Protein AF-A0A9D4CN42-F1 (afdb_monomer_lite)

Organism: Dreissena polymorpha (NCBI:txid45954)

pLDDT: mean 87.23, std 6.82, range [58.06, 93.38]

Structure (mmCIF, N/CA/C/O backbone):
data_AF-A0A9D4CN42-F1
#
_entry.id   AF-A0A9D4CN42-F1
#
loop_
_atom_site.group_PDB
_atom_site.id
_atom_site.type_symbol
_atom_site.label_atom_id
_atom_site.label_alt_id
_atom_site.label_comp_id
_atom_site.label_asym_id
_atom_site.label_entity_id
_atom_site.label_seq_id
_atom_site.pdbx_PDB_ins_code
_atom_site.Cartn_x
_atom_site.Cartn_y
_atom_site.Cartn_z
_atom_site.occupancy
_atom_site.B_iso_or_equiv
_atom_site.auth_seq_id
_atom_site.auth_comp_id
_atom_site.auth_asym_id
_atom_site.auth_atom_id
_atom_site.pdbx_PDB_model_num
ATOM 1 N N . MET A 1 1 ? -8.746 3.837 -20.705 1.00 58.06 1 MET A N 1
ATOM 2 C CA . MET A 1 1 ? -9.055 3.044 -19.489 1.00 58.06 1 MET A CA 1
ATOM 3 C C . MET A 1 1 ? -8.205 3.483 -18.301 1.00 58.06 1 MET A C 1
ATOM 5 O O . MET A 1 1 ? -8.761 3.634 -17.222 1.00 58.06 1 MET A O 1
ATOM 9 N N . GLU A 1 2 ? -6.920 3.780 -18.505 1.00 62.19 2 GLU A N 1
ATOM 10 C CA . GLU A 1 2 ? -5.983 4.267 -17.474 1.00 62.19 2 GLU A CA 1
ATOM 11 C C . GLU A 1 2 ? -6.479 5.503 -16.706 1.00 62.19 2 GLU A C 1
ATOM 13 O O . GLU A 1 2 ? -6.432 5.511 -15.479 1.00 62.19 2 GLU A O 1
ATOM 18 N N . ASN A 1 3 ? -7.087 6.481 -17.388 1.00 76.69 3 ASN A N 1
ATOM 19 C CA . ASN A 1 3 ? -7.611 7.689 -16.734 1.00 76.69 3 ASN A CA 1
ATOM 20 C C . ASN A 1 3 ? -8.647 7.401 -15.634 1.00 76.69 3 ASN A C 1
ATOM 22 O O . ASN A 1 3 ? -8.679 8.108 -14.635 1.00 76.69 3 ASN A O 1
ATOM 26 N N . LYS A 1 4 ? -9.459 6.339 -15.767 1.00 84.00 4 LYS A N 1
ATOM 27 C CA . LYS A 1 4 ? -10.448 5.971 -14.736 1.00 84.00 4 LYS A CA 1
ATOM 28 C C . LYS A 1 4 ? -9.792 5.368 -13.492 1.00 84.00 4 LYS A C 1
ATOM 30 O O . LYS A 1 4 ? -10.308 5.536 -12.394 1.00 84.00 4 LYS A O 1
ATOM 35 N N . ILE A 1 5 ? -8.680 4.654 -13.662 1.00 84.06 5 ILE A N 1
ATOM 36 C CA . ILE A 1 5 ? -7.928 4.048 -12.554 1.00 84.06 5 ILE A CA 1
ATOM 37 C C . ILE A 1 5 ? -7.216 5.145 -11.769 1.00 84.06 5 ILE A C 1
ATOM 39 O O . ILE A 1 5 ? -7.333 5.199 -10.549 1.00 84.06 5 ILE A O 1
ATOM 43 N N . VAL A 1 6 ? -6.543 6.053 -12.482 1.00 85.94 6 VAL A N 1
ATOM 44 C CA . VAL A 1 6 ? -5.855 7.198 -11.877 1.00 85.94 6 VAL A CA 1
ATOM 45 C C . VAL A 1 6 ? -6.848 8.098 -11.147 1.00 85.94 6 VAL A C 1
ATOM 47 O O . VAL A 1 6 ? -6.589 8.485 -10.014 1.00 85.94 6 VAL A O 1
ATOM 50 N N . GLN A 1 7 ? -8.010 8.371 -11.746 1.00 88.19 7 GLN A N 1
ATOM 51 C CA . GLN A 1 7 ? -9.047 9.174 -11.104 1.00 88.19 7 GLN A CA 1
ATOM 52 C C . GLN A 1 7 ? -9.534 8.544 -9.790 1.00 88.19 7 GLN A C 1
ATOM 54 O O . GLN A 1 7 ? -9.535 9.215 -8.763 1.00 88.19 7 GLN A O 1
ATOM 59 N N . ARG A 1 8 ? -9.858 7.244 -9.793 1.00 89.25 8 ARG A N 1
ATOM 60 C CA . ARG A 1 8 ? -10.267 6.525 -8.572 1.00 89.25 8 ARG A CA 1
ATOM 61 C C . ARG A 1 8 ? -9.185 6.524 -7.498 1.00 89.25 8 ARG A C 1
ATOM 63 O O . ARG A 1 8 ? -9.490 6.660 -6.320 1.00 89.25 8 ARG A O 1
ATOM 70 N N . PHE A 1 9 ? -7.927 6.362 -7.903 1.00 90.31 9 PHE A N 1
ATOM 71 C CA . PHE A 1 9 ? -6.793 6.431 -6.989 1.00 90.31 9 PHE A CA 1
ATOM 72 C C . PHE A 1 9 ? -6.691 7.813 -6.330 1.00 90.31 9 PHE A C 1
ATOM 74 O O . PHE A 1 9 ? -6.591 7.895 -5.110 1.00 90.31 9 PHE A O 1
ATOM 81 N N . VAL A 1 10 ? -6.778 8.892 -7.113 1.00 89.88 10 VAL A N 1
ATOM 82 C CA . VAL A 1 10 ? -6.728 10.269 -6.597 1.00 89.88 10 VAL A CA 1
ATOM 83 C C . VAL A 1 10 ? -7.898 10.555 -5.654 1.00 89.88 10 VAL A C 1
ATOM 85 O O . VAL A 1 10 ? -7.690 11.120 -4.584 1.00 89.88 10 VAL A O 1
ATOM 88 N N . GLU A 1 11 ? -9.111 10.134 -6.015 1.00 91.50 11 GLU A N 1
ATOM 89 C CA . GLU A 1 11 ? -10.298 10.265 -5.162 1.00 91.50 11 GLU A CA 1
ATOM 90 C C . GLU A 1 11 ? -10.093 9.554 -3.815 1.00 91.50 11 GLU A C 1
ATOM 92 O O . GLU A 1 11 ? -10.289 10.168 -2.767 1.00 91.50 11 GLU A O 1
ATOM 97 N N . LYS A 1 12 ? -9.606 8.305 -3.823 1.00 89.31 12 LYS A N 1
ATOM 98 C CA . LYS A 1 12 ? -9.384 7.533 -2.592 1.00 89.31 12 LYS A CA 1
ATOM 99 C C . LYS A 1 12 ? -8.259 8.101 -1.723 1.00 89.31 12 LYS A C 1
ATOM 101 O O . LYS A 1 12 ? -8.375 8.112 -0.502 1.00 89.31 12 LYS A O 1
ATOM 106 N N . VAL A 1 13 ? -7.182 8.594 -2.333 1.00 90.56 13 VAL A N 1
ATOM 107 C CA . VAL A 1 13 ? -6.086 9.260 -1.611 1.00 90.56 13 VAL A CA 1
ATOM 108 C C . VAL A 1 13 ? -6.581 10.530 -0.920 1.00 90.56 13 VAL A C 1
ATOM 110 O O . VAL A 1 13 ? -6.242 10.750 0.237 1.00 90.56 13 VAL A O 1
ATOM 113 N N . ASN A 1 14 ? -7.420 11.327 -1.587 1.00 89.94 14 ASN A N 1
ATOM 114 C CA . ASN A 1 14 ? -8.015 12.526 -0.990 1.00 89.94 14 ASN A CA 1
ATOM 115 C C . ASN A 1 14 ? -9.027 12.211 0.124 1.00 89.94 14 ASN A C 1
ATOM 117 O O . ASN A 1 14 ? -9.218 13.033 1.012 1.00 89.94 14 ASN A O 1
ATOM 121 N N . GLU A 1 15 ? -9.676 11.047 0.078 1.00 90.25 15 GLU A N 1
ATOM 122 C CA . GLU A 1 15 ? -10.593 10.583 1.126 1.00 90.25 15 GLU A CA 1
ATOM 123 C C . GLU A 1 15 ? -9.842 10.076 2.369 1.00 90.25 15 GLU A C 1
ATOM 125 O O . GLU A 1 15 ? -10.245 10.355 3.495 1.00 90.25 15 GLU A O 1
ATOM 130 N N . LEU A 1 16 ? -8.758 9.315 2.173 1.00 88.25 16 LEU A N 1
ATOM 131 C CA . LEU A 1 16 ? -8.046 8.622 3.253 1.00 88.25 16 LEU A CA 1
ATOM 132 C C . LEU A 1 16 ? -6.900 9.436 3.871 1.00 88.25 16 LEU A C 1
ATOM 134 O O . LEU A 1 16 ? -6.510 9.158 5.004 1.00 88.25 16 LEU A O 1
ATOM 138 N N . ILE A 1 17 ? -6.343 10.407 3.142 1.00 89.31 17 ILE A N 1
ATOM 139 C CA . ILE A 1 17 ? -5.240 11.259 3.601 1.00 89.31 17 ILE A CA 1
ATOM 140 C C . ILE A 1 17 ? -5.713 12.714 3.626 1.00 89.31 17 ILE A C 1
ATOM 142 O O . ILE A 1 17 ? -5.828 13.366 2.589 1.00 89.31 17 ILE A O 1
ATOM 146 N N . TYR A 1 18 ? -5.958 13.230 4.831 1.00 87.25 18 TYR A N 1
ATOM 147 C CA . TYR A 1 18 ? -6.408 14.610 5.037 1.00 87.25 18 TYR A CA 1
ATOM 148 C C . TYR A 1 18 ? -5.284 15.632 4.807 1.00 87.25 18 TYR A C 1
ATOM 150 O O . TYR A 1 18 ? -5.498 16.678 4.191 1.00 87.25 18 TYR A O 1
ATOM 158 N N . GLU A 1 19 ? -4.075 15.317 5.273 1.00 91.50 19 GLU A N 1
ATOM 159 C CA . GLU A 1 19 ? -2.913 16.203 5.200 1.00 91.50 19 GLU A CA 1
ATOM 160 C C . GLU A 1 19 ? -2.439 16.372 3.748 1.00 91.50 19 GLU A C 1
ATOM 162 O O . GLU A 1 19 ? -2.285 15.404 3.001 1.00 91.50 19 GLU A O 1
ATOM 167 N N . GLU A 1 20 ? -2.220 17.613 3.315 1.00 90.75 20 GLU A N 1
ATOM 168 C CA . GLU A 1 20 ? -1.776 17.905 1.944 1.00 90.75 20 GLU A CA 1
ATOM 169 C C . GLU A 1 20 ? -0.316 17.495 1.745 1.00 90.75 20 GLU A C 1
ATOM 171 O O . GLU A 1 20 ? 0.031 16.873 0.741 1.00 90.75 20 GLU A O 1
ATOM 176 N N . LYS A 1 21 ? 0.519 17.715 2.765 1.00 92.44 21 LYS A N 1
ATOM 177 C CA . LYS A 1 21 ? 1.930 17.324 2.735 1.00 92.44 21 LYS A CA 1
ATOM 178 C C . LYS A 1 21 ? 2.120 15.816 2.539 1.00 92.44 21 LYS A C 1
ATOM 180 O O . LYS A 1 21 ? 2.965 15.398 1.753 1.00 92.44 21 LYS A O 1
ATOM 185 N N . GLU A 1 22 ? 1.329 14.992 3.224 1.00 91.94 22 GLU A N 1
ATOM 186 C CA . GLU A 1 22 ? 1.391 13.530 3.087 1.00 91.94 22 GLU A CA 1
ATOM 187 C C . GLU A 1 22 ? 0.951 13.068 1.690 1.00 91.94 22 GLU A C 1
ATOM 189 O O . GLU A 1 22 ? 1.534 12.140 1.121 1.00 91.94 22 GLU A O 1
ATOM 194 N N . ARG A 1 23 ? -0.045 13.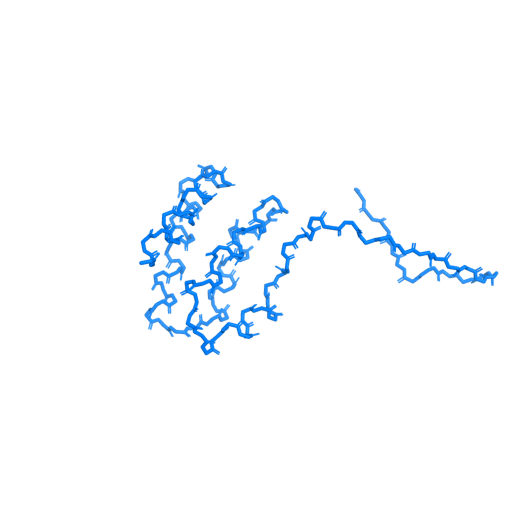746 1.103 1.00 92.12 23 ARG A N 1
ATOM 195 C CA . ARG A 1 23 ? -0.469 13.502 -0.282 1.00 92.12 23 ARG A CA 1
ATOM 196 C C . ARG A 1 23 ? 0.654 13.829 -1.260 1.00 92.12 23 ARG A C 1
ATOM 198 O O . ARG A 1 23 ? 0.973 12.998 -2.113 1.00 92.12 23 ARG A O 1
ATOM 205 N N . ASP A 1 24 ? 1.296 14.981 -1.108 1.00 92.81 24 ASP A N 1
ATOM 206 C CA . ASP A 1 24 ? 2.429 15.385 -1.942 1.00 92.81 24 ASP A CA 1
ATOM 207 C C . ASP A 1 24 ? 3.617 14.425 -1.824 1.00 92.81 24 ASP A C 1
ATOM 209 O O . ASP A 1 24 ? 4.240 14.081 -2.833 1.00 92.81 24 ASP A O 1
ATOM 213 N N . GLU A 1 25 ? 3.908 13.929 -0.620 1.00 92.81 25 GLU A N 1
ATOM 214 C CA . GLU A 1 25 ? 4.934 12.906 -0.399 1.00 92.81 25 GLU A CA 1
ATOM 215 C C . GLU A 1 25 ? 4.599 11.598 -1.135 1.00 92.81 25 GLU A C 1
ATOM 217 O O . GLU A 1 25 ? 5.466 11.032 -1.810 1.00 92.81 25 GLU A O 1
ATOM 222 N N . LEU A 1 26 ? 3.339 11.151 -1.092 1.00 92.75 26 LEU A N 1
ATOM 223 C CA . LEU A 1 26 ? 2.872 9.947 -1.788 1.00 92.75 26 LEU A CA 1
ATOM 224 C C . LEU A 1 26 ? 2.957 10.087 -3.316 1.00 92.75 26 LEU A C 1
ATOM 226 O O . LEU A 1 26 ? 3.512 9.217 -3.998 1.00 92.75 26 LEU A O 1
ATOM 230 N N . PHE A 1 27 ? 2.456 11.193 -3.873 1.00 92.00 27 PHE A N 1
ATOM 231 C CA . PHE A 1 27 ? 2.566 11.464 -5.310 1.00 92.00 27 PHE A CA 1
ATOM 232 C C . PHE A 1 27 ? 4.026 11.653 -5.738 1.00 92.00 27 PHE A C 1
ATOM 234 O O . PHE A 1 27 ? 4.430 11.180 -6.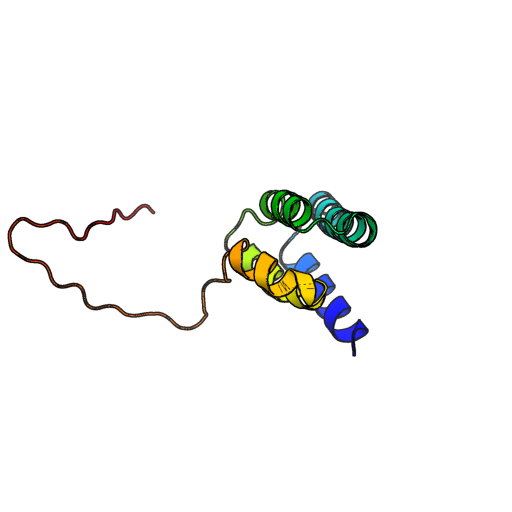805 1.00 92.00 27 PHE A O 1
ATOM 241 N N . GLY A 1 28 ? 4.842 12.289 -4.897 1.00 93.38 28 GLY A N 1
ATOM 242 C CA . GLY A 1 28 ? 6.278 12.440 -5.095 1.00 93.38 28 GLY A CA 1
ATOM 243 C C . GLY A 1 28 ? 7.003 11.095 -5.155 1.00 93.38 28 GLY A C 1
ATOM 244 O O . GLY A 1 28 ? 7.824 10.886 -6.050 1.00 93.38 28 GLY A O 1
ATOM 245 N N . ALA A 1 29 ? 6.669 10.155 -4.269 1.00 92.25 29 ALA A N 1
ATOM 246 C CA . ALA A 1 29 ? 7.230 8.805 -4.272 1.00 92.25 29 ALA A CA 1
ATOM 247 C C . ALA A 1 29 ? 6.889 8.045 -5.566 1.00 92.25 29 ALA A C 1
ATOM 249 O O . ALA A 1 29 ? 7.766 7.434 -6.183 1.00 92.25 29 ALA A O 1
ATOM 250 N N . LEU A 1 30 ? 5.645 8.150 -6.047 1.00 91.25 30 LEU A N 1
ATOM 251 C CA . LEU A 1 30 ? 5.228 7.544 -7.318 1.00 91.25 30 LEU A CA 1
ATOM 252 C C . LEU A 1 30 ? 5.953 8.154 -8.527 1.00 91.25 30 LEU A C 1
ATOM 254 O O . LEU A 1 30 ? 6.394 7.419 -9.412 1.00 91.25 30 LEU A O 1
ATOM 258 N N . ARG A 1 31 ? 6.144 9.480 -8.551 1.00 91.50 31 ARG A N 1
ATOM 259 C CA . ARG A 1 31 ? 6.936 10.156 -9.597 1.00 91.50 31 ARG A CA 1
ATOM 260 C C . ARG A 1 31 ? 8.397 9.708 -9.574 1.00 91.50 31 ARG A C 1
ATOM 262 O O . ARG A 1 31 ? 8.958 9.401 -10.621 1.00 91.50 31 ARG A O 1
ATOM 269 N N . LYS A 1 32 ? 9.005 9.599 -8.387 1.00 91.94 32 LYS A N 1
ATOM 270 C CA . LYS A 1 32 ? 10.371 9.068 -8.234 1.00 91.94 32 LYS A CA 1
ATOM 271 C C . LYS A 1 32 ? 10.475 7.635 -8.748 1.00 91.94 32 LYS A C 1
ATOM 273 O O . LYS A 1 32 ? 11.445 7.311 -9.428 1.00 91.94 32 LYS A O 1
ATOM 278 N N . TYR A 1 33 ? 9.476 6.795 -8.478 1.00 92.38 33 TYR A N 1
ATOM 279 C CA . TYR A 1 33 ? 9.437 5.421 -8.974 1.00 92.38 33 TYR A CA 1
ATOM 280 C C . TYR A 1 33 ? 9.376 5.341 -10.505 1.00 92.38 33 TYR A C 1
ATOM 282 O O . TYR A 1 33 ? 10.063 4.501 -11.089 1.00 92.38 33 TYR A O 1
ATOM 290 N N . GLN A 1 34 ? 8.611 6.220 -11.165 1.00 88.12 34 GLN A N 1
ATOM 291 C CA . GLN A 1 34 ? 8.558 6.267 -12.632 1.00 88.12 34 GLN A CA 1
ATOM 292 C C . GLN A 1 34 ? 9.938 6.519 -13.255 1.00 88.12 34 GLN A C 1
ATOM 294 O O . GLN A 1 34 ? 10.265 5.898 -14.265 1.00 88.12 34 GLN A O 1
ATOM 299 N N . THR A 1 35 ? 10.767 7.358 -12.628 1.00 88.75 35 THR A N 1
ATOM 300 C CA . THR A 1 35 ? 12.119 7.670 -13.117 1.00 88.75 35 THR A CA 1
ATOM 301 C C . THR A 1 35 ? 13.157 6.632 -12.683 1.00 88.75 35 THR A C 1
ATOM 303 O O . THR A 1 35 ? 13.855 6.059 -13.515 1.00 88.75 35 THR A O 1
ATOM 306 N N . ALA A 1 36 ? 13.270 6.370 -11.379 1.00 86.56 36 ALA A N 1
ATOM 307 C CA . ALA A 1 36 ? 14.336 5.550 -10.800 1.00 86.56 36 ALA A CA 1
ATOM 308 C C . ALA A 1 36 ? 14.091 4.046 -10.938 1.00 86.56 36 ALA A C 1
ATOM 310 O O . ALA A 1 36 ? 15.015 3.252 -10.792 1.00 86.56 36 ALA A O 1
ATOM 311 N N . SER A 1 37 ? 12.852 3.637 -11.216 1.00 84.88 37 SER A N 1
ATOM 312 C CA . SER A 1 37 ? 12.486 2.238 -11.397 1.00 84.88 37 SER A CA 1
ATOM 313 C C . SER A 1 37 ? 12.658 1.328 -10.172 1.00 84.88 37 SER A C 1
ATOM 315 O O . SER A 1 37 ? 12.447 0.125 -10.303 1.00 84.88 37 SER A O 1
ATOM 317 N N . ASP A 1 38 ? 12.965 1.861 -8.989 1.00 89.31 38 ASP A N 1
ATOM 318 C CA . ASP A 1 38 ? 13.216 1.059 -7.789 1.00 89.31 38 ASP A CA 1
ATOM 319 C C . ASP A 1 38 ? 11.966 0.911 -6.909 1.00 89.31 38 ASP A C 1
ATOM 321 O O . ASP A 1 38 ? 11.484 1.853 -6.274 1.00 89.31 38 ASP A O 1
ATOM 325 N N . ILE A 1 39 ? 11.452 -0.316 -6.858 1.00 90.56 39 ILE A N 1
ATOM 326 C CA . ILE A 1 39 ? 10.260 -0.669 -6.089 1.00 90.56 39 ILE A CA 1
ATOM 327 C C . ILE A 1 39 ? 10.503 -0.671 -4.572 1.00 90.56 39 ILE A C 1
ATOM 329 O O . ILE A 1 39 ? 9.581 -0.395 -3.807 1.00 90.56 39 ILE A O 1
ATOM 333 N N . LYS A 1 40 ? 11.727 -0.960 -4.110 1.00 90.38 40 LYS A N 1
ATOM 334 C CA . LYS A 1 40 ? 12.038 -1.037 -2.674 1.00 90.38 40 LYS A CA 1
ATOM 335 C C . LYS A 1 40 ? 11.988 0.346 -2.036 1.00 90.38 40 LYS A C 1
ATOM 337 O O . LYS A 1 40 ? 11.406 0.484 -0.961 1.00 90.38 40 LYS A O 1
ATOM 342 N N . PHE A 1 41 ? 12.544 1.354 -2.711 1.00 90.94 41 PHE A N 1
ATOM 343 C CA . PHE A 1 41 ? 12.450 2.744 -2.258 1.00 90.94 41 PHE A CA 1
ATOM 344 C C . PHE A 1 41 ? 11.007 3.236 -2.255 1.00 90.94 41 PHE A C 1
ATOM 346 O O . PHE A 1 41 ? 10.579 3.807 -1.256 1.00 90.94 41 PHE A O 1
ATOM 353 N N . LEU A 1 42 ? 10.231 2.925 -3.303 1.00 91.88 42 LEU A N 1
ATOM 354 C CA . LEU A 1 42 ? 8.810 3.272 -3.335 1.00 91.88 42 LEU A CA 1
ATOM 355 C C . LEU A 1 42 ? 8.076 2.721 -2.109 1.00 91.88 42 LEU A C 1
ATOM 357 O O . LEU A 1 42 ? 7.361 3.453 -1.439 1.00 91.88 42 LEU A O 1
ATOM 361 N N . ILE A 1 43 ? 8.257 1.440 -1.791 1.00 91.06 43 ILE A N 1
ATOM 362 C CA . ILE A 1 43 ? 7.553 0.813 -0.666 1.00 91.06 43 ILE A CA 1
ATOM 363 C C . ILE A 1 43 ? 7.992 1.406 0.673 1.00 91.06 43 ILE A C 1
ATOM 365 O O . ILE A 1 43 ? 7.168 1.542 1.575 1.00 91.06 43 ILE A O 1
ATOM 369 N N . LEU A 1 44 ? 9.271 1.754 0.817 1.00 91.56 44 LEU A N 1
ATOM 370 C CA . LEU A 1 44 ? 9.778 2.391 2.029 1.00 91.56 44 LEU A CA 1
ATOM 371 C C . LEU A 1 44 ? 9.140 3.768 2.248 1.00 91.56 44 LEU A C 1
ATOM 373 O O . LEU A 1 44 ? 8.717 4.060 3.365 1.00 91.56 44 LEU A O 1
ATOM 377 N N . ASP A 1 45 ? 9.011 4.565 1.189 1.00 91.62 45 ASP A N 1
ATOM 378 C CA . ASP A 1 45 ? 8.331 5.860 1.239 1.00 91.62 45 ASP A CA 1
ATOM 379 C C . ASP A 1 45 ? 6.824 5.687 1.489 1.00 91.62 45 ASP A C 1
ATOM 381 O O . ASP A 1 45 ? 6.262 6.333 2.372 1.00 91.62 45 ASP A O 1
ATOM 385 N N . LEU A 1 46 ? 6.175 4.736 0.809 1.00 91.44 46 LEU A N 1
ATOM 386 C CA . LEU A 1 46 ? 4.755 4.438 1.016 1.00 91.44 46 LEU A CA 1
ATOM 387 C C . LEU A 1 46 ? 4.455 3.997 2.450 1.00 91.44 46 LEU A C 1
ATOM 389 O O . LEU A 1 46 ? 3.427 4.384 2.985 1.00 91.44 46 LEU A O 1
ATOM 393 N N . LYS A 1 47 ? 5.333 3.225 3.099 1.00 90.25 47 LYS A N 1
ATOM 394 C CA . LYS A 1 47 ? 5.148 2.802 4.501 1.00 90.25 47 LYS A CA 1
ATOM 395 C C . LYS A 1 47 ? 5.194 3.957 5.500 1.00 90.25 47 LYS A C 1
ATOM 397 O O . LYS A 1 47 ? 4.678 3.811 6.603 1.00 90.25 47 LYS A O 1
ATOM 402 N N . ARG A 1 48 ? 5.827 5.079 5.148 1.00 89.25 48 ARG A N 1
ATOM 403 C CA . ARG A 1 48 ? 5.846 6.275 6.003 1.00 89.25 48 ARG A CA 1
ATOM 404 C C . ARG A 1 48 ? 4.507 7.000 5.961 1.00 89.25 48 ARG A C 1
ATOM 406 O O . ARG A 1 48 ? 4.037 7.436 7.002 1.00 89.25 48 ARG A O 1
ATOM 413 N N . VAL A 1 49 ? 3.898 7.067 4.777 1.00 90.12 49 VAL A N 1
ATOM 414 C CA . VAL A 1 49 ? 2.615 7.747 4.554 1.00 90.12 49 VAL A CA 1
ATOM 415 C C . VAL A 1 49 ? 1.414 6.857 4.917 1.00 90.12 49 VAL A C 1
ATOM 417 O O . VAL A 1 49 ? 0.424 7.313 5.487 1.00 90.12 49 VAL A O 1
ATOM 420 N N . ILE A 1 50 ? 1.499 5.563 4.599 1.00 89.00 50 ILE A N 1
ATOM 421 C CA . ILE A 1 50 ? 0.470 4.546 4.850 1.00 89.00 50 ILE A CA 1
ATOM 422 C C . ILE A 1 50 ? 0.808 3.824 6.161 1.00 89.00 50 ILE A C 1
ATOM 424 O O . ILE A 1 50 ? 1.219 2.663 6.181 1.00 89.00 50 ILE A O 1
ATOM 428 N N . ASN A 1 51 ? 0.680 4.551 7.266 1.00 87.56 51 ASN A N 1
ATOM 429 C CA . ASN A 1 51 ? 0.988 4.083 8.621 1.00 87.56 51 ASN A CA 1
ATOM 430 C C . ASN A 1 51 ? -0.252 3.629 9.419 1.00 87.56 51 ASN A C 1
ATOM 432 O O . ASN A 1 51 ? -0.107 2.990 10.461 1.00 87.56 51 ASN A O 1
ATOM 436 N N . GLU A 1 52 ? -1.461 3.917 8.933 1.00 87.69 52 GLU A N 1
ATOM 437 C CA . GLU A 1 52 ? -2.727 3.572 9.589 1.00 87.69 52 GLU A CA 1
ATOM 438 C C . GLU A 1 52 ? -3.458 2.418 8.878 1.00 87.69 52 GLU A C 1
ATOM 440 O O . GLU A 1 52 ? -3.454 2.355 7.644 1.00 87.69 52 GLU A O 1
ATOM 445 N N . PRO A 1 53 ? -4.166 1.536 9.616 1.00 84.94 53 PRO A N 1
ATOM 446 C CA . PRO A 1 53 ? -4.941 0.445 9.021 1.00 84.94 53 PRO A CA 1
ATOM 447 C C . PRO A 1 53 ? -6.002 0.903 8.009 1.00 84.94 53 PRO A C 1
ATOM 449 O O . PRO A 1 53 ? -6.228 0.218 7.016 1.00 84.94 53 PRO A O 1
ATOM 452 N N . SER A 1 54 ? -6.621 2.068 8.233 1.00 85.44 54 SER A N 1
ATOM 453 C CA . SER A 1 54 ? -7.609 2.686 7.332 1.00 85.44 54 SER A CA 1
ATOM 454 C C . SER A 1 54 ? -7.027 3.040 5.962 1.00 85.44 54 SER A C 1
ATOM 456 O O . SER A 1 54 ? -7.743 3.047 4.966 1.00 85.44 54 SER A O 1
ATOM 458 N N . ARG A 1 55 ? -5.718 3.306 5.898 1.00 88.81 55 ARG A N 1
ATOM 459 C CA . ARG A 1 55 ? -5.017 3.725 4.681 1.00 88.81 55 ARG A CA 1
ATOM 460 C C . ARG A 1 55 ? -4.503 2.545 3.857 1.00 88.81 55 ARG A C 1
ATOM 462 O O . ARG A 1 55 ? -4.055 2.744 2.732 1.00 88.81 55 ARG A O 1
ATOM 469 N N . LEU A 1 56 ? -4.567 1.315 4.378 1.00 87.88 56 LEU A N 1
ATOM 470 C CA . LEU A 1 56 ? -4.025 0.131 3.699 1.00 87.88 56 LEU A CA 1
ATOM 471 C C . LEU A 1 56 ? -4.686 -0.142 2.345 1.00 87.88 56 LEU A C 1
ATOM 473 O O . LEU A 1 56 ? -4.024 -0.653 1.446 1.00 87.88 56 LEU A O 1
ATOM 477 N N . GLU A 1 57 ? -5.949 0.254 2.173 1.00 87.62 57 GLU A N 1
ATOM 478 C CA . GLU A 1 57 ? -6.663 0.137 0.897 1.00 87.62 57 GLU A CA 1
ATOM 479 C C . GLU A 1 57 ? -5.942 0.867 -0.249 1.00 87.62 57 GLU A C 1
ATOM 481 O O . GLU A 1 57 ? -6.038 0.455 -1.403 1.00 87.62 57 GLU A O 1
ATOM 486 N N . ILE A 1 58 ? -5.154 1.910 0.048 1.00 89.75 58 ILE A N 1
ATOM 487 C CA . ILE A 1 58 ? -4.385 2.663 -0.955 1.00 89.75 58 ILE A CA 1
ATOM 488 C C . ILE A 1 58 ? -3.404 1.745 -1.704 1.00 89.75 58 ILE A C 1
ATOM 490 O O . ILE A 1 58 ? -3.189 1.936 -2.904 1.00 89.75 58 ILE A O 1
ATOM 494 N N . TYR A 1 59 ? -2.850 0.713 -1.053 1.00 90.56 59 TYR A N 1
ATOM 495 C CA . TYR A 1 59 ? -1.930 -0.225 -1.707 1.00 90.56 59 TYR A CA 1
ATOM 496 C C . TYR A 1 59 ? -2.584 -0.971 -2.880 1.00 90.56 59 TYR A C 1
ATOM 498 O O . TYR A 1 59 ? -1.923 -1.184 -3.904 1.00 90.56 59 TYR A O 1
ATOM 506 N N . ASP A 1 60 ? -3.874 -1.298 -2.778 1.00 88.25 60 ASP A N 1
ATOM 507 C CA . ASP A 1 60 ? -4.620 -1.979 -3.839 1.00 88.25 60 ASP A CA 1
ATOM 508 C C . ASP A 1 60 ? -4.856 -1.058 -5.042 1.00 88.25 60 ASP A C 1
ATOM 510 O O . ASP A 1 60 ? -4.804 -1.506 -6.189 1.00 88.25 60 ASP A O 1
ATOM 514 N N . PHE A 1 61 ? -5.047 0.244 -4.802 1.00 89.12 61 PHE A N 1
ATOM 515 C CA . PHE A 1 61 ? -5.192 1.247 -5.862 1.00 89.12 61 PHE A CA 1
ATOM 516 C C . PHE A 1 61 ? -3.862 1.641 -6.514 1.00 89.12 61 PHE A C 1
ATOM 518 O O . PHE A 1 61 ? -3.859 2.066 -7.669 1.00 89.1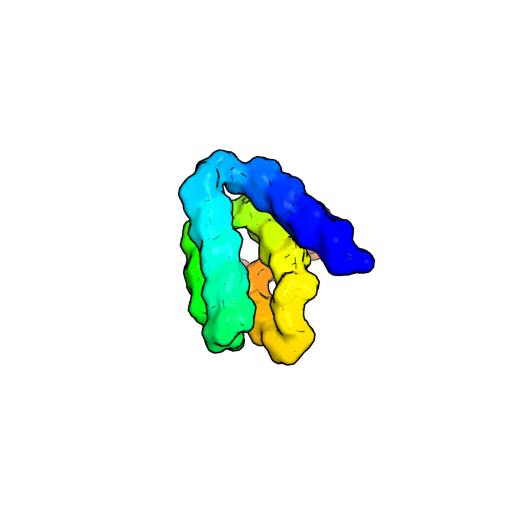2 61 PHE A O 1
ATOM 525 N N . ILE A 1 62 ? -2.733 1.482 -5.815 1.00 90.06 62 ILE A N 1
ATOM 526 C CA . ILE A 1 62 ? -1.391 1.712 -6.372 1.00 90.06 62 ILE A CA 1
ATOM 527 C C . ILE A 1 62 ? -0.951 0.544 -7.259 1.00 90.06 62 ILE A C 1
ATOM 529 O O . ILE A 1 62 ? -0.293 0.767 -8.274 1.00 90.06 62 ILE A O 1
ATOM 533 N N . ARG A 1 63 ? -1.330 -0.696 -6.928 1.00 90.31 63 ARG A N 1
ATOM 534 C CA . ARG A 1 63 ? -0.925 -1.914 -7.655 1.00 90.31 63 ARG A CA 1
ATOM 535 C C . ARG A 1 63 ? -1.043 -1.823 -9.191 1.00 90.31 63 ARG A C 1
ATOM 537 O O . ARG A 1 63 ? -0.088 -2.213 -9.864 1.00 90.31 63 ARG A O 1
ATOM 544 N N . PRO A 1 64 ? -2.131 -1.289 -9.784 1.00 89.69 64 PRO A N 1
ATOM 545 C CA . PRO A 1 64 ? -2.269 -1.155 -11.235 1.00 89.69 64 PRO A CA 1
ATOM 546 C C . PRO A 1 64 ? -1.328 -0.107 -11.847 1.00 89.69 64 PRO A C 1
ATOM 548 O O . PRO A 1 64 ? -1.047 -0.173 -13.039 1.00 89.69 64 PRO A O 1
ATOM 551 N N . LEU A 1 65 ? -0.854 0.860 -11.052 1.00 87.94 65 LEU A N 1
ATOM 552 C CA . LEU A 1 65 ? 0.092 1.901 -11.474 1.00 87.94 65 LEU A CA 1
ATOM 553 C C . LEU A 1 65 ? 1.540 1.382 -11.491 1.00 87.94 65 LEU A C 1
ATOM 555 O O . LEU A 1 65 ? 2.423 1.988 -12.102 1.00 87.94 65 LEU A O 1
ATOM 559 N N . ILE A 1 66 ? 1.803 0.251 -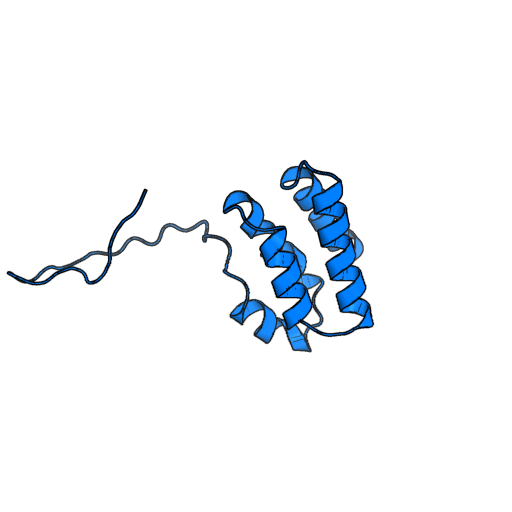10.829 1.00 90.19 66 ILE A N 1
ATOM 560 C CA . ILE A 1 66 ? 3.106 -0.408 -10.826 1.00 90.19 66 ILE A CA 1
ATOM 561 C C . ILE A 1 66 ? 3.267 -1.233 -12.102 1.00 90.19 66 ILE A C 1
ATOM 563 O O . ILE A 1 66 ? 2.412 -2.044 -12.466 1.00 90.19 66 ILE A O 1
ATOM 567 N N . ARG A 1 67 ? 4.422 -1.068 -12.759 1.00 90.06 67 ARG A N 1
ATOM 568 C CA . ARG A 1 67 ? 4.805 -1.862 -13.934 1.00 90.06 67 ARG A CA 1
ATOM 569 C C . ARG A 1 67 ? 4.629 -3.368 -13.688 1.00 90.06 67 ARG A C 1
ATOM 571 O O . ARG A 1 67 ? 5.070 -3.844 -12.639 1.00 90.06 67 ARG A O 1
ATOM 578 N N . PRO A 1 68 ? 4.120 -4.134 -14.673 1.00 89.81 68 PRO A N 1
ATOM 579 C CA . PRO A 1 68 ? 3.836 -5.564 -14.519 1.00 89.81 68 PRO A CA 1
ATOM 580 C C . PRO A 1 68 ? 5.007 -6.391 -13.972 1.00 89.81 68 PRO A C 1
ATOM 582 O O . PRO A 1 68 ? 4.812 -7.246 -13.114 1.00 89.81 68 PRO A O 1
ATOM 585 N N . VAL A 1 69 ? 6.237 -6.079 -14.397 1.00 91.62 69 VAL A N 1
ATOM 586 C CA . VAL A 1 69 ? 7.467 -6.770 -13.966 1.00 91.62 69 VAL A CA 1
ATOM 587 C C . VAL A 1 69 ? 7.676 -6.698 -12.447 1.0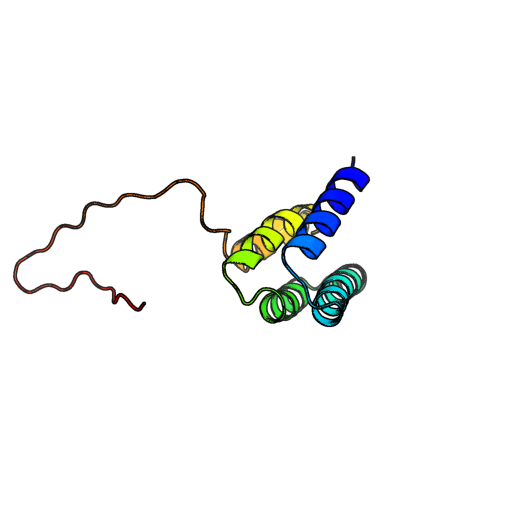0 91.62 69 VAL A C 1
ATOM 589 O O . VAL A 1 69 ? 8.204 -7.628 -11.846 1.00 91.62 69 VAL A O 1
ATOM 592 N N . HIS A 1 70 ? 7.242 -5.611 -11.806 1.00 92.25 70 HIS A N 1
ATOM 593 C CA . HIS A 1 70 ? 7.454 -5.380 -10.376 1.00 92.25 70 HIS A CA 1
ATOM 594 C C . HIS A 1 70 ? 6.240 -5.738 -9.514 1.00 92.25 70 HIS A C 1
ATOM 596 O O . HIS A 1 70 ? 6.349 -5.692 -8.291 1.00 92.25 70 HIS A O 1
ATOM 602 N N . GLN A 1 71 ? 5.108 -6.132 -10.107 1.00 90.25 71 GLN A N 1
ATOM 603 C CA . GLN A 1 71 ? 3.881 -6.428 -9.355 1.00 90.25 71 GLN A CA 1
ATOM 604 C C . GLN A 1 71 ? 4.066 -7.590 -8.375 1.00 90.25 71 GLN A C 1
ATOM 606 O O . GLN A 1 71 ? 3.689 -7.471 -7.217 1.00 90.25 71 GLN A O 1
ATOM 611 N N . GLN A 1 72 ? 4.743 -8.671 -8.778 1.00 91.75 72 GLN A N 1
ATOM 612 C CA . GLN A 1 72 ? 5.022 -9.783 -7.859 1.00 91.75 72 GLN A CA 1
ATOM 613 C C . GLN A 1 72 ? 5.901 -9.368 -6.673 1.00 91.75 72 GLN A C 1
ATOM 615 O O . GLN A 1 72 ? 5.754 -9.894 -5.572 1.00 91.75 72 GLN A O 1
ATOM 620 N N . GLN A 1 73 ? 6.855 -8.462 -6.896 1.00 91.44 73 GLN A N 1
ATOM 621 C CA . GLN A 1 73 ? 7.725 -7.975 -5.830 1.00 91.44 73 GLN A CA 1
ATOM 622 C C . GLN A 1 73 ? 6.982 -7.006 -4.909 1.00 91.44 73 GLN A C 1
ATOM 624 O O . GLN A 1 73 ? 7.193 -7.042 -3.700 1.00 91.44 73 GLN A O 1
ATOM 629 N N . TYR A 1 74 ? 6.104 -6.181 -5.473 1.00 91.75 74 TYR A N 1
ATOM 630 C CA . TYR A 1 74 ? 5.214 -5.302 -4.731 1.00 91.75 74 TYR A CA 1
ATOM 631 C C . TYR A 1 74 ? 4.290 -6.104 -3.809 1.00 91.75 74 TYR A C 1
ATOM 633 O O . TYR A 1 74 ? 4.359 -5.920 -2.598 1.00 91.75 74 TYR A O 1
ATOM 641 N N . ASP A 1 75 ? 3.571 -7.091 -4.354 1.00 89.62 75 ASP A N 1
ATOM 642 C CA . ASP A 1 75 ? 2.632 -7.946 -3.612 1.00 89.62 75 ASP A CA 1
ATOM 643 C C . ASP A 1 75 ? 3.304 -8.687 -2.436 1.00 89.62 75 ASP A C 1
ATOM 645 O O . ASP A 1 75 ? 2.680 -8.952 -1.414 1.00 89.62 75 ASP A O 1
ATOM 649 N N . LYS A 1 76 ? 4.599 -9.019 -2.549 1.00 89.81 76 LYS A N 1
ATOM 650 C CA . LYS A 1 76 ? 5.370 -9.657 -1.464 1.00 89.81 76 LYS A CA 1
ATOM 651 C C . LYS A 1 76 ? 5.749 -8.703 -0.331 1.00 89.81 76 LYS A C 1
ATOM 653 O O . LYS A 1 76 ? 6.026 -9.157 0.776 1.00 89.81 76 LYS A O 1
ATOM 658 N N . LEU A 1 77 ? 5.875 -7.413 -0.621 1.00 89.06 77 LEU A N 1
ATOM 659 C CA . LEU A 1 77 ? 6.443 -6.420 0.291 1.00 89.06 77 LEU A CA 1
ATOM 660 C C . LEU A 1 77 ? 5.383 -5.510 0.921 1.00 89.06 77 LEU A C 1
ATOM 662 O O . LEU A 1 77 ? 5.649 -4.908 1.972 1.00 89.06 77 LEU A O 1
ATOM 666 N N . THR A 1 78 ? 4.216 -5.395 0.288 1.00 87.56 78 THR A N 1
ATOM 667 C CA . THR A 1 78 ? 3.056 -4.683 0.816 1.00 87.56 78 THR A CA 1
ATOM 668 C C . THR A 1 78 ? 2.151 -5.637 1.589 1.00 87.56 78 THR A C 1
ATOM 670 O O . THR A 1 78 ? 1.912 -6.756 1.133 1.00 87.56 78 THR A O 1
ATOM 673 N N . PRO A 1 79 ? 1.628 -5.228 2.755 1.00 83.12 79 PRO A N 1
ATOM 674 C CA . PRO A 1 79 ? 0.561 -5.981 3.393 1.00 83.12 79 PRO A CA 1
ATOM 675 C C . PRO A 1 79 ? -0.676 -5.954 2.491 1.00 83.12 79 PRO A C 1
ATOM 677 O O . PRO A 1 79 ? -1.016 -4.915 1.929 1.00 83.12 79 PRO A O 1
ATOM 680 N N . ASN A 1 80 ? -1.360 -7.089 2.374 1.00 74.19 80 ASN A N 1
ATOM 681 C CA . ASN A 1 80 ? -2.684 -7.100 1.764 1.00 74.19 80 ASN A CA 1
ATOM 682 C C . ASN A 1 80 ? -3.629 -6.298 2.659 1.00 74.19 80 ASN A C 1
ATOM 684 O O . ASN A 1 80 ? -3.572 -6.443 3.888 1.00 74.19 80 ASN A O 1
ATOM 688 N N . ALA A 1 81 ? -4.508 -5.494 2.058 1.00 69.31 81 ALA A N 1
ATOM 689 C CA . ALA A 1 81 ? -5.593 -4.882 2.806 1.00 69.31 81 ALA A CA 1
ATOM 690 C C . ALA A 1 81 ? -6.351 -5.981 3.578 1.00 69.31 81 ALA A C 1
ATOM 692 O O . ALA A 1 81 ? -6.493 -7.105 3.071 1.00 69.31 81 ALA A O 1
ATOM 693 N N . PRO A 1 82 ? -6.789 -5.713 4.822 1.00 66.25 82 PRO A N 1
ATOM 694 C CA . PRO A 1 82 ? -7.567 -6.678 5.580 1.00 66.25 82 PRO A CA 1
ATOM 695 C C . PRO A 1 82 ? -8.755 -7.117 4.725 1.00 66.25 82 PRO A C 1
ATOM 697 O O . PRO A 1 82 ? -9.589 -6.308 4.324 1.00 66.25 82 PRO A O 1
ATOM 700 N N . GLY A 1 83 ? -8.787 -8.404 4.376 1.00 63.19 83 GLY A N 1
ATOM 701 C CA . GLY A 1 83 ? -9.819 -8.922 3.493 1.00 63.19 83 GLY A CA 1
ATOM 702 C C . GLY A 1 83 ? -11.197 -8.668 4.098 1.00 63.19 83 GLY A C 1
ATOM 703 O O . GLY A 1 83 ? -11.415 -8.957 5.273 1.00 63.19 83 GLY A O 1
ATOM 704 N N . GLN A 1 84 ? -12.147 -8.193 3.287 1.00 64.19 84 GLN A N 1
ATOM 705 C CA . GLN A 1 84 ? -13.536 -7.983 3.726 1.00 64.19 84 GLN A CA 1
ATOM 706 C C . GLN A 1 84 ? -14.178 -9.268 4.284 1.00 64.19 84 GLN A C 1
ATOM 708 O O . GLN A 1 84 ? -15.135 -9.221 5.054 1.00 64.19 84 GLN A O 1
ATOM 713 N N . LYS A 1 85 ? -13.649 -10.441 3.908 1.00 75.75 85 LYS A N 1
ATOM 714 C CA . LYS A 1 85 ? -14.117 -11.739 4.388 1.00 75.75 85 LYS A CA 1
ATOM 715 C C . LYS A 1 85 ? -13.443 -12.111 5.708 1.00 75.75 85 LYS A C 1
ATOM 717 O O . LYS A 1 85 ? -12.263 -12.459 5.738 1.00 75.75 85 LYS A O 1
ATOM 722 N N . LEU A 1 86 ? -14.234 -12.142 6.779 1.00 80.88 86 LEU A N 1
ATOM 723 C CA . LEU A 1 86 ? -13.805 -12.653 8.079 1.00 80.88 86 LEU A CA 1
ATOM 724 C C . LEU A 1 86 ? -13.362 -14.117 7.963 1.00 80.88 86 LEU A C 1
ATOM 726 O O . LEU A 1 86 ? -14.103 -14.980 7.484 1.00 80.88 86 LEU A O 1
ATOM 730 N N . ARG A 1 87 ? -12.144 -14.405 8.428 1.00 83.31 87 ARG A N 1
ATOM 731 C CA . ARG A 1 87 ? -11.627 -15.770 8.525 1.00 83.31 87 ARG A CA 1
ATOM 732 C C . ARG A 1 87 ? -11.869 -16.301 9.932 1.00 83.31 87 ARG A C 1
ATOM 734 O O . ARG A 1 87 ? -11.186 -15.911 10.872 1.00 83.31 87 ARG A O 1
ATOM 741 N N . VAL A 1 88 ? -12.818 -17.222 10.058 1.00 89.19 88 VAL A N 1
ATOM 742 C CA . VAL A 1 88 ? -13.088 -17.920 11.319 1.00 89.19 88 VAL A CA 1
ATOM 743 C C . VAL A 1 88 ? -12.191 -19.153 11.411 1.00 89.19 88 VAL A C 1
ATOM 745 O O . VAL A 1 88 ? -12.136 -19.957 10.480 1.00 89.19 88 VAL A O 1
ATOM 748 N N . VAL A 1 89 ? -11.482 -19.304 12.529 1.00 90.12 89 VAL A N 1
ATOM 749 C CA . VAL A 1 89 ? -10.635 -20.469 12.819 1.00 90.12 89 VAL A CA 1
ATOM 750 C C . VAL A 1 89 ? -11.042 -21.086 14.153 1.00 90.12 89 VAL A C 1
ATOM 752 O O . VAL A 1 89 ? -11.281 -20.376 15.126 1.00 90.12 89 VAL A O 1
ATOM 755 N N . LYS A 1 90 ? -11.131 -22.420 14.203 1.00 91.44 90 LYS A N 1
ATOM 756 C CA . LYS A 1 90 ? -11.366 -23.160 15.447 1.00 91.44 90 LYS A CA 1
ATOM 757 C C . LYS A 1 90 ? -10.023 -23.545 16.050 1.00 91.44 90 LYS A C 1
ATOM 759 O O . LYS A 1 90 ? -9.249 -24.259 15.418 1.00 91.44 90 LYS A O 1
ATOM 764 N N . LEU A 1 91 ? -9.765 -23.084 17.267 1.00 90.50 91 LEU A N 1
ATOM 765 C CA . LEU A 1 91 ? -8.557 -23.424 18.006 1.00 90.50 91 LEU A CA 1
ATOM 766 C C . LEU A 1 91 ? -8.839 -24.604 18.937 1.00 90.50 91 LEU A C 1
ATOM 768 O O . LEU A 1 91 ? -9.852 -24.625 19.635 1.00 90.50 91 LEU A O 1
ATOM 772 N N . TRP A 1 92 ? -7.934 -25.578 18.949 1.00 87.31 92 TRP A N 1
ATOM 773 C CA . TRP A 1 92 ? -7.954 -26.700 19.883 1.00 87.31 92 TRP A CA 1
ATOM 774 C C . TRP A 1 92 ? -6.749 -26.586 20.807 1.00 87.31 92 TRP A C 1
ATOM 776 O O . TRP A 1 92 ? -5.644 -26.308 20.348 1.00 87.31 92 TRP A O 1
ATOM 786 N N . LYS A 1 93 ? -6.967 -26.787 22.106 1.00 85.44 93 LYS A N 1
ATOM 787 C CA . LYS A 1 93 ? -5.934 -26.679 23.137 1.00 85.44 93 LYS A CA 1
ATOM 788 C C . LYS A 1 93 ? -5.764 -28.030 23.824 1.00 85.44 93 LYS A C 1
ATOM 790 O O . LYS A 1 93 ? -6.750 -28.581 24.311 1.00 85.44 93 LYS A O 1
ATOM 795 N N . LYS A 1 94 ? -4.536 -28.545 23.891 1.00 85.12 94 LYS A N 1
ATOM 796 C CA . LYS A 1 94 ? -4.181 -29.649 24.795 1.00 85.12 94 LYS A CA 1
ATOM 797 C C . LYS A 1 94 ? -3.848 -29.098 26.182 1.00 85.12 94 LYS A C 1
ATOM 799 O O . LYS A 1 94 ? -3.456 -27.938 26.329 1.00 85.12 94 LYS A O 1
ATOM 804 N N . THR A 1 95 ? -4.020 -29.916 27.215 1.00 80.44 95 THR A N 1
ATOM 805 C CA . THR A 1 95 ? -3.675 -29.548 28.592 1.00 80.44 95 THR A CA 1
ATOM 806 C C . THR A 1 95 ? -2.197 -29.136 28.657 1.00 80.44 95 THR A C 1
ATOM 808 O O . THR A 1 95 ? -1.343 -29.861 28.160 1.00 80.44 95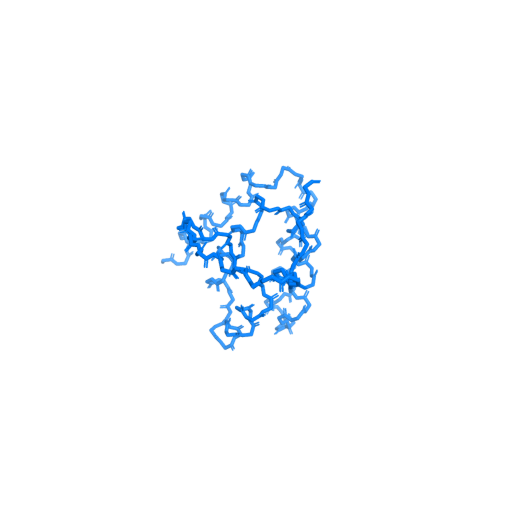 THR A O 1
ATOM 811 N N . ASN A 1 96 ? -1.907 -27.979 29.263 1.00 81.44 96 ASN A N 1
ATOM 812 C CA . ASN A 1 96 ? -0.567 -27.388 29.430 1.00 81.44 96 ASN A CA 1
ATOM 813 C C . ASN A 1 96 ? 0.141 -26.750 28.209 1.00 81.44 96 ASN A C 1
ATOM 815 O O . ASN A 1 96 ? 1.293 -26.347 28.345 1.00 81.44 96 ASN A O 1
ATOM 819 N N . GLU A 1 97 ? -0.519 -26.556 27.061 1.00 85.44 97 GLU A N 1
ATOM 820 C CA . GLU A 1 97 ? 0.070 -25.829 25.915 1.00 85.44 97 GLU A CA 1
ATOM 821 C C . GLU A 1 97 ? -0.531 -24.423 25.725 1.00 85.44 97 GLU A C 1
ATOM 823 O O . GLU A 1 97 ? -1.714 -24.187 25.986 1.00 85.44 97 GLU A O 1
ATOM 828 N N . SER A 1 98 ? 0.286 -23.473 25.259 1.00 84.50 98 SER A N 1
ATOM 829 C CA . SER A 1 98 ? -0.172 -22.162 24.771 1.00 84.50 98 SER A CA 1
ATOM 830 C C . SER A 1 98 ? -0.617 -22.265 23.308 1.00 84.50 98 SER A C 1
ATOM 832 O O . SER A 1 98 ? -0.126 -23.111 22.569 1.00 84.50 98 SER A O 1
ATOM 834 N N . PHE A 1 99 ? -1.497 -21.367 22.855 1.00 86.88 99 PHE A N 1
ATOM 835 C CA . PHE A 1 99 ? -1.878 -21.279 21.439 1.00 86.88 99 PHE A CA 1
ATOM 836 C C . PHE A 1 99 ? -0.756 -20.755 20.523 1.00 86.88 99 PHE A C 1
ATOM 838 O O . PHE A 1 99 ? -0.922 -20.749 19.306 1.00 86.88 99 PHE A O 1
ATOM 845 N N . GLY A 1 100 ? 0.375 -20.310 21.083 1.00 88.81 100 GLY A N 1
ATOM 846 C CA . GLY A 1 100 ? 1.531 -19.849 20.307 1.00 88.81 100 GLY A CA 1
ATOM 847 C C . GLY A 1 100 ? 1.414 -18.419 19.768 1.00 88.81 100 GLY A C 1
ATOM 848 O O . GLY A 1 100 ? 2.206 -18.028 18.917 1.00 88.81 100 GLY A O 1
ATOM 849 N N . PHE A 1 101 ? 0.454 -17.628 20.256 1.00 89.81 101 PHE A N 1
ATOM 850 C CA . PHE A 1 101 ? 0.319 -16.206 19.935 1.00 89.81 101 PHE A CA 1
ATOM 851 C C . PHE A 1 101 ? -0.102 -15.392 21.164 1.00 89.81 101 PHE A C 1
ATOM 853 O O . PHE A 1 101 ? -0.668 -15.930 22.118 1.00 89.81 101 PHE A O 1
ATOM 860 N N . SER A 1 102 ? 0.141 -14.084 21.103 1.00 89.38 102 SER A N 1
ATOM 861 C CA . SER A 1 102 ? -0.298 -13.106 22.101 1.00 89.38 102 SER A CA 1
ATOM 862 C C . SER A 1 102 ? -1.257 -12.115 21.450 1.00 89.38 102 SER A C 1
ATOM 864 O O . SER A 1 102 ? -1.069 -11.746 20.292 1.00 89.38 102 SER A O 1
ATOM 866 N N . VAL A 1 103 ? -2.273 -11.671 22.188 1.00 90.88 103 VAL A N 1
ATOM 867 C CA . VAL A 1 103 ? -3.215 -10.640 21.730 1.00 90.88 103 VAL A CA 1
ATOM 868 C C . VAL A 1 103 ? -2.887 -9.331 22.436 1.00 90.88 103 VAL A C 1
ATOM 870 O O . VAL A 1 103 ? -2.716 -9.309 23.653 1.00 90.88 103 VAL A O 1
ATOM 873 N N . ARG A 1 104 ? -2.793 -8.249 21.663 1.00 88.62 104 ARG A N 1
ATOM 874 C CA . ARG A 1 104 ? -2.640 -6.876 22.150 1.00 88.62 104 ARG A CA 1
ATOM 875 C C . ARG A 1 104 ? -3.741 -6.030 21.516 1.00 88.62 104 ARG A C 1
ATOM 877 O O . ARG A 1 104 ? -3.977 -6.167 20.317 1.00 88.62 104 ARG A O 1
ATOM 884 N N . GLY A 1 105 ? -4.395 -5.205 22.324 1.00 80.38 105 GLY A N 1
ATOM 885 C CA . GLY A 1 105 ? -5.409 -4.230 21.926 1.00 80.38 105 GLY A CA 1
ATOM 886 C C . GLY A 1 105 ? -5.103 -2.885 22.553 1.00 80.38 105 GLY A C 1
ATOM 887 O O . GLY A 1 105 ? -4.402 -2.889 23.593 1.00 80.38 105 GLY A O 1
#

Secondary structure (DSSP, 8-state):
-HHHHHHHHHHHHHHH---HHHHHHHHHHHHHHHHH--HHHHHHHHHHH--SGGGTTHHHHHGGGS-HHHHHHHHHHSPPPPPSS---------TT---S-----

Sequence (105 aa):
MENKIVQRFVEKVNELIYEEKERDELFGALRKYQTASDIKFLILDLKRVINEPSRLEIYDFIRPLIRPVHQQQYDKLTPNAPGQKLRVVKLWKKTNESFGFSVRG

Foldseek 3Di:
DVVVLVVVLVVVCVVQPVDPVLVCLLVVLLVCCVPVVDPVSSLVSVCVSQVDLSSLVSLVSCLVVRDPVCSVVSPVSRDHRDDPDDDDDDDDDDPPDDSPDDDDD

InterPro domains:
  IPR030237 Harmonin, N-terminal [PF21219] (4-76)
  IPR051844 Sensory Perception USH2 Complex Protein [PTHR23116] (10-105)

Radius of gyration: 17.65 Å; chains: 1; bounding box: 28×48×49 Å